Protein 9KTZ (pdb70)

Foldseek 3Di:
DPDDDDDDPDPDDDDD/DPDDDDDDPDPDDDDD/DPDDDDDDPDPDDDDD/DPDDDDDDPDPDDDDD/DPDDDDDDPDPDDDDD/DPDDDDDDPDPDDDDD

Secondary structure (DSSP, 8-state):
--S-------------/--S-------------/--S-------------/--S-------------/--S-------------/--S-------------

GO terms:
  GO:0005634 nucleus (C, IDA)
  GO:0005515 protein binding (F, IPI)
  GO:0097165 nuclear stress granule (C, IDA)
  GO:0010494 cytoplasmic stress granule (C, IDA)
  GO:0008143 poly(A) binding (F, TAS)
  GO:0006915 apoptotic process (P, TAS)
  GO:0005737 cytoplasm (C, IDA)
  GO:1903608 protein localization to cytoplasmic stress granule (P, IMP)
  GO:0005654 nucleopla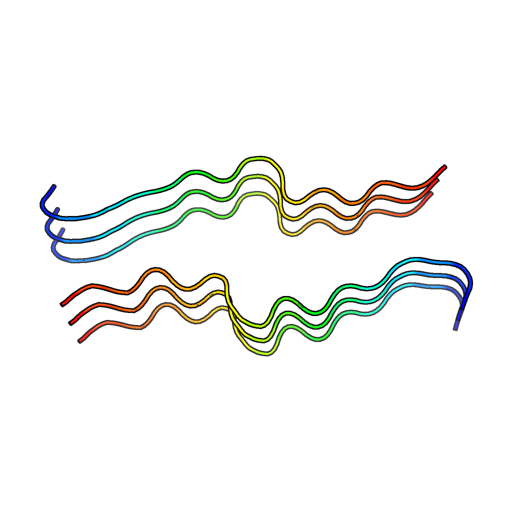sm (C, TAS)
  GO:0005654 nucleoplasm (C, IDA)
  GO:0005829 cytosol (C, IDA)
  GO:0003723 RNA binding (F, IDA)
  GO:0034063 stress granule assembly (P, IDA)
  GO:0048024 regulation of mRNA splicing, via spliceosome (P, IDA)
  GO:0000381 regulation of alternative mRNA splicing, via spliceosome (P, IDA)
  GO:0005634 nucleus (C, EXP)
  GO:0005737 cytoplasm (C, EXP)
  GO:0003723 RNA binding (F, HDA)

Organism: Homo sapiens (NCBI:txid9606)

Sequence (96 aa):
MYGQAWNQQGFNQTQSMYGQAWNQQGFNQTQSMYGQAWNQQGFNQTQSMYGQAWNQQGFNQTQSMYGQAWNQQGFNQTQSMYGQAWNQQGFNQTQS

InterPro domains:
  IPR000504 RNA recognition motif domain [PF00076] (9-77)
  IPR000504 RNA recognition motif domain [PF00076] (108-178)
  IPR000504 RNA recognition motif domain [PF00076] (216-280)
  IPR000504 RNA recognition motif domain [PS50102] (7-83)
  IPR000504 RNA recognition motif domain [PS50102] (106-184)
  IPR000504 RNA recognition motif domain [PS50102] (214-286)
  IPR000504 RNA recognition motif domain [SM00360] (8-79)
  IPR000504 RNA recognition motif domain [SM00360] (107-180)
  IPR000504 RNA recognition motif domain [SM00360] (215-282)
  IPR003954 RNA recognition motif domain, eukaryotic-type [SM00361] (8-79)
  IPR003954 RNA recognition motif domain, eukaryotic-type [SM00361] (107-180)
  IPR003954 RNA recognition motif domain, eukaryotic-type [SM00361] (215-282)
  IPR012677 Nucleotide-binding alpha-beta plait domain superfamily [G3DSA:3.30.70.330] (1-87)
  IPR012677 Nucleotide-binding alpha-beta plait domain superfamily [G3DSA:3.30.70.330] (88-192)
  IPR012677 Nucleotide-binding alpha-beta plait domain superfamily [G3DSA:3.30.70.330] (193-290)
  IPR034496 TIAR, RNA recognition motif 3 [cd12620] (214-286)
  IPR034827 TIA-1, RNA recognition motif 1 [cd12615] (8-81)
  IPR034830 TIA-1, RNA recognition motif 2 [cd12618] (104-181)
  IPR035979 RNA-binding domain superfamily [SSF54928] (6-87)
  IPR035979 RNA-binding domain superfamily [SSF54928] (99-190)

Radius of gyration: 15.3 Å; Cα contacts (8 Å, |Δi|>4): 239; chains: 6; bounding box: 35×44×17 Å

B-factor: mean 90.3, std 5.64, range [83.43, 107.8]

Solvent-accessible surface area: 5694 Å² total; per-residue (Å²): 80,107,0,0,17,0,48,0,71,4,0,32,0,41,18,85,78,105,0,0,16,0,48,0,70,4,0,33,0,43,19,86,133,153,26,16,49,31,79,45,113,30,26,80,10,74,40,129,131,156,36,74,50,74,77,65,113,31,50,88,72,87,81,128,141,184,22,75,44,99,89,31,117,19,88,63,71,68,81,114,140,166,10,17,43,45,89,29,117,20,45,63,16,68,52,114

Structure (mmCIF, N/CA/C/O backbone):
data_9KTZ
#
_entry.id   9KTZ
#
_cell.length_a   1.00
_cell.length_b   1.00
_cell.length_c   1.00
_cell.angle_alpha   90.00
_cell.angle_beta   90.00
_cell.angle_gamma   90.00
#
_symmetry.space_group_name_H-M   'P 1'
#
loop_
_atom_site.group_PDB
_atom_site.id
_atom_site.type_symbol
_atom_site.label_atom_id
_atom_site.label_alt_id
_atom_site.label_comp_id
_atom_site.label_asym_id
_atom_site.label_entity_id
_atom_site.label_seq_id
_atom_site.pdbx_PDB_ins_code
_atom_site.Cartn_x
_atom_site.Cartn_y
_atom_site.Cartn_z
_atom_site.occupancy
_atom_site.B_iso_or_equiv
_atom_site.auth_seq_id
_atom_site.auth_comp_id
_atom_site.auth_asym_id
_atom_site.auth_atom_id
_atom_site.pdbx_PDB_model_num
ATOM 1 N N . MET A 1 39 ? 218.859 201.649 225.784 1.00 102.89 10 MET B N 1
ATOM 2 C CA . MET A 1 39 ? 218.451 203.046 225.781 1.00 102.89 10 MET B CA 1
ATOM 3 C C . MET A 1 39 ? 217.318 203.246 224.789 1.00 102.89 10 MET B C 1
ATOM 4 O O . MET A 1 39 ? 217.268 202.582 223.757 1.00 102.89 10 MET B O 1
ATOM 9 N N . TYR A 1 40 ? 216.401 204.154 225.104 1.00 104.87 11 TYR B N 1
ATOM 10 C CA . TYR A 1 40 ? 215.234 204.419 224.269 1.00 104.87 11 TYR B CA 1
ATOM 11 C C . TYR A 1 40 ? 215.093 205.911 223.985 1.00 104.87 11 TYR B C 1
ATOM 12 O O . TYR A 1 40 ? 213.988 206.433 223.844 1.00 104.87 11 TYR B O 1
ATOM 21 N N . GLY A 1 41 ? 216.215 206.604 223.887 1.00 97.15 12 GLY B N 1
ATOM 22 C CA . GLY A 1 41 ? 216.186 208.051 223.842 1.00 97.15 12 GLY B CA 1
ATOM 23 C C . GLY A 1 41 ? 217.242 208.658 222.953 1.00 97.15 12 GLY B C 1
ATOM 24 O O . GLY A 1 41 ? 217.582 208.114 221.901 1.00 97.15 12 GLY B O 1
ATOM 25 N N . GLN A 1 42 ? 217.763 209.802 223.384 1.00 89.03 13 GLN B N 1
ATOM 26 C CA . GLN A 1 42 ? 218.612 210.652 222.562 1.00 89.03 13 GLN B CA 1
ATOM 27 C C . GLN A 1 42 ? 219.640 211.339 223.447 1.00 89.03 13 GLN B C 1
ATOM 28 O O . GLN A 1 42 ? 219.288 211.898 224.487 1.00 89.03 13 GLN B O 1
ATOM 34 N N . ALA A 1 43 ? 220.906 211.317 223.039 1.00 85.84 14 ALA B N 1
ATOM 35 C CA . ALA A 1 43 ? 221.976 211.783 223.916 1.00 85.84 14 ALA B CA 1
ATOM 36 C C . ALA A 1 43 ? 223.039 212.508 223.107 1.00 85.84 14 ALA B C 1
ATOM 37 O O . ALA A 1 43 ? 223.795 211.865 222.377 1.00 85.84 14 ALA B O 1
ATOM 39 N N . TRP A 1 44 ? 223.139 213.826 223.253 1.00 86.19 15 TRP B N 1
ATOM 40 C CA . TRP A 1 44 ? 224.290 214.461 222.637 1.00 86.19 15 TRP B CA 1
ATOM 41 C C . TRP A 1 44 ? 225.446 214.584 223.618 1.00 86.19 15 TRP B C 1
ATOM 42 O O . TRP A 1 44 ? 225.326 214.298 224.806 1.00 86.19 15 TRP B O 1
ATOM 53 N N . ASN A 1 45 ? 226.590 215.020 223.096 1.00 88.88 16 ASN B N 1
ATOM 54 C CA . ASN A 1 45 ? 227.771 215.342 223.895 1.00 88.88 16 ASN B CA 1
ATOM 55 C C . ASN A 1 45 ? 228.416 216.550 223.222 1.00 88.88 16 ASN B C 1
ATOM 56 O O . ASN A 1 45 ? 229.276 216.398 222.353 1.00 88.88 16 ASN B O 1
ATOM 61 N N . GLN A 1 46 ? 228.015 217.745 223.635 1.00 84.67 17 GLN B N 1
ATOM 62 C CA . GLN A 1 46 ? 228.525 218.968 223.029 1.00 84.67 17 GLN B CA 1
ATOM 63 C C . GLN A 1 46 ? 229.816 219.361 223.734 1.00 84.67 17 GLN B C 1
ATOM 64 O O . GLN A 1 46 ? 229.788 219.856 224.863 1.00 84.67 17 GLN B O 1
ATOM 70 N N . GLN A 1 47 ? 230.950 219.141 223.076 1.00 83.89 18 GLN B N 1
ATOM 71 C CA . GLN A 1 47 ? 232.250 219.421 223.668 1.00 83.89 18 GLN B CA 1
ATOM 72 C C . GLN A 1 47 ? 232.694 220.862 223.467 1.00 83.89 18 GLN B C 1
ATOM 73 O O . GLN A 1 47 ? 233.714 221.268 224.028 1.00 83.89 18 GLN B O 1
ATOM 79 N N . GLY A 1 48 ? 231.957 221.644 222.693 1.00 85.10 19 GLY B N 1
ATOM 80 C CA . GLY A 1 48 ? 232.478 222.916 222.237 1.00 85.10 19 GLY B CA 1
ATOM 81 C C . GLY A 1 48 ? 231.923 224.133 222.938 1.00 85.10 19 GLY B C 1
ATOM 82 O O . GLY A 1 48 ? 232.399 224.509 224.011 1.00 85.10 19 GLY B O 1
ATOM 83 N N . PHE A 1 49 ? 230.946 224.779 222.303 1.00 87.89 20 PHE B N 1
ATOM 84 C CA . PHE A 1 49 ? 230.255 225.966 222.785 1.00 87.89 20 PHE B CA 1
ATOM 85 C C . PHE A 1 49 ? 231.132 227.204 222.792 1.00 87.89 20 PHE B C 1
ATOM 86 O O . PHE A 1 49 ? 230.636 228.287 223.088 1.00 87.89 20 PHE B O 1
ATOM 94 N N . ASN A 1 50 ? 232.411 227.087 222.466 1.00 86.42 21 ASN B N 1
ATOM 95 C CA . ASN A 1 50 ? 233.366 228.122 222.826 1.00 86.42 21 ASN B CA 1
ATOM 96 C C . ASN A 1 50 ? 233.166 229.394 222.016 1.00 86.42 21 ASN B C 1
ATOM 97 O O . ASN A 1 50 ? 232.688 229.370 220.883 1.00 86.42 21 ASN B O 1
ATOM 102 N N . GLN A 1 51 ? 233.514 230.522 222.634 1.00 85.09 22 GLN B N 1
ATOM 103 C CA . GLN A 1 51 ? 233.530 231.830 221.976 1.00 85.09 22 GLN B CA 1
ATOM 104 C C . GLN A 1 51 ? 234.787 232.537 222.468 1.00 85.09 22 GLN B C 1
ATOM 105 O O . GLN A 1 51 ? 234.755 233.275 223.455 1.00 85.09 22 GLN B O 1
ATOM 111 N N . THR A 1 52 ? 235.889 232.317 221.774 1.00 83.73 23 THR B N 1
ATOM 112 C CA . THR A 1 52 ? 237.177 232.822 222.211 1.00 83.73 23 THR B CA 1
ATOM 113 C C . THR A 1 52 ? 237.343 234.254 221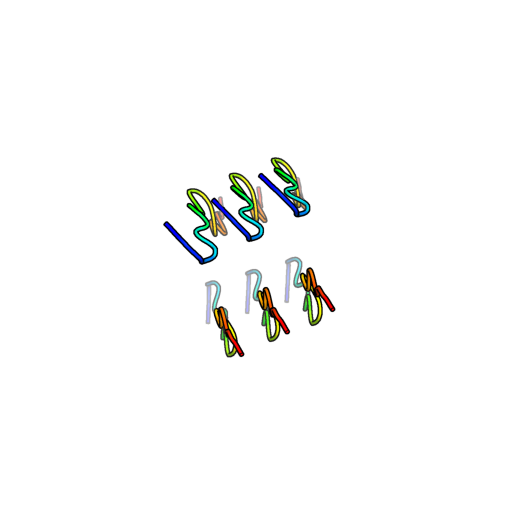.725 1.00 83.73 23 THR B C 1
ATOM 114 O O . THR A 1 52 ? 236.620 234.708 220.838 1.00 83.73 23 THR B O 1
ATOM 118 N N . GLN A 1 53 ? 238.274 234.975 222.336 1.00 86.45 24 GLN B N 1
ATOM 119 C CA . GLN A 1 53 ? 238.654 236.294 221.859 1.00 86.45 24 GLN B CA 1
ATOM 120 C C . GLN A 1 53 ? 240.130 236.517 222.133 1.00 86.45 24 GLN B C 1
ATOM 121 O O . GLN A 1 53 ? 240.657 236.041 223.141 1.00 86.45 24 GLN B O 1
ATOM 127 N N . SER A 1 54 ? 240.789 237.239 221.233 1.00 83.43 25 SER B N 1
ATOM 128 C CA . SER A 1 54 ? 242.213 237.543 221.349 1.00 83.43 25 SER B CA 1
ATOM 129 C C . SER A 1 54 ? 243.045 236.299 221.623 1.00 83.43 25 SER B C 1
ATOM 130 O O . SER A 1 54 ? 243.562 236.126 222.722 1.00 83.43 25 SER B O 1
ATOM 133 N N . MET B 1 39 ? 231.065 248.431 223.406 1.00 98.91 10 MET E N 1
ATOM 134 C CA . MET B 1 39 ? 231.483 247.037 223.408 1.00 98.91 10 MET E CA 1
ATOM 135 C C . MET B 1 39 ? 232.620 246.843 222.418 1.00 98.91 10 MET E C 1
ATOM 136 O O . MET B 1 39 ? 232.668 247.505 221.385 1.00 98.91 10 MET E O 1
ATOM 141 N N . TYR B 1 40 ? 233.541 245.942 222.737 1.00 101.23 11 TYR E N 1
ATOM 142 C CA . TYR B 1 40 ? 234.712 245.683 221.906 1.00 101.23 11 TYR E CA 1
ATOM 143 C C . TYR B 1 40 ? 234.865 244.192 221.625 1.00 101.23 11 TYR E C 1
ATOM 144 O O . TYR B 1 40 ? 235.973 243.676 221.488 1.00 101.23 11 TYR E O 1
ATOM 153 N N . GLY B 1 41 ? 233.747 243.491 221.526 1.00 93.86 12 GLY E N 1
ATOM 154 C CA . GLY B 1 41 ? 233.786 242.044 221.483 1.00 93.86 12 GLY E CA 1
ATOM 155 C C . GLY B 1 41 ? 232.737 241.428 220.592 1.00 93.86 12 GLY E C 1
ATOM 156 O O . GLY B 1 41 ? 232.396 241.968 219.539 1.00 93.86 12 GLY E O 1
ATOM 157 N N . GLN B 1 42 ? 232.222 240.282 221.024 1.00 86.82 13 GLN E N 1
ATOM 158 C CA . GLN B 1 42 ? 231.382 239.425 220.201 1.00 86.82 13 GLN E CA 1
ATOM 159 C C . GLN B 1 42 ? 230.355 238.733 221.084 1.00 86.82 13 GLN E C 1
ATOM 160 O O . GLN B 1 42 ? 230.708 238.178 222.127 1.00 86.82 13 GLN E O 1
ATOM 166 N N . ALA B 1 43 ? 229.091 238.745 220.673 1.00 84.47 14 ALA E N 1
ATOM 167 C CA . ALA B 1 43 ? 228.021 238.274 221.548 1.00 84.47 14 ALA E CA 1
ATOM 168 C C . ALA B 1 43 ? 226.965 237.540 220.737 1.00 84.47 14 ALA E C 1
ATOM 169 O O . ALA B 1 43 ? 226.208 238.177 220.004 1.00 84.47 14 ALA E O 1
ATOM 171 N N . TRP B 1 44 ? 226.874 236.221 220.885 1.00 85.78 15 TRP E N 1
ATOM 172 C CA . TRP B 1 44 ? 225.729 235.578 220.267 1.00 85.78 15 TRP E CA 1
ATOM 173 C C . TRP B 1 44 ? 224.571 235.448 221.245 1.00 85.78 15 TRP E C 1
ATOM 174 O O . TRP B 1 44 ? 224.686 235.737 222.433 1.00 8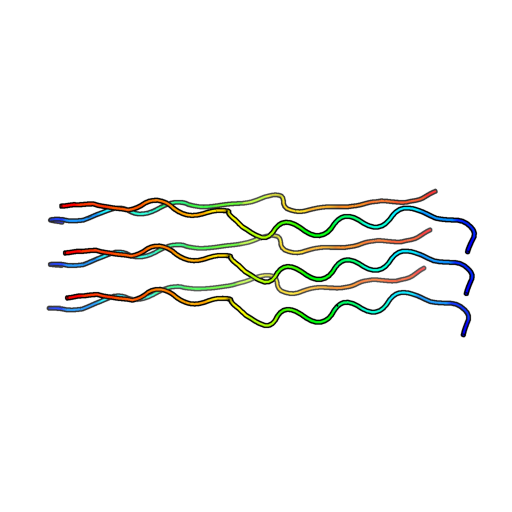5.78 15 TRP E O 1
ATOM 185 N N . ASN B 1 45 ? 223.432 235.005 220.721 1.00 87.97 16 ASN E N 1
ATOM 186 C CA . ASN B 1 45 ? 222.250 234.675 221.518 1.00 87.97 16 ASN E CA 1
ATOM 187 C C . ASN B 1 45 ? 221.616 233.462 220.845 1.00 87.97 16 ASN E C 1
ATOM 188 O O . ASN B 1 45 ? 220.757 233.607 219.973 1.00 87.97 16 ASN E O 1
ATOM 193 N N . GLN B 1 46 ? 222.024 232.271 221.260 1.00 85.18 17 GLN E N 1
ATOM 194 C CA . GLN B 1 46 ? 221.524 231.043 220.656 1.00 85.18 17 GLN E CA 1
ATOM 195 C C . GLN B 1 46 ? 220.233 230.642 221.357 1.00 85.18 17 GLN E C 1
ATOM 196 O O . GLN B 1 46 ? 220.261 230.150 222.488 1.00 85.18 17 GLN E O 1
ATOM 202 N N . GLN B 1 47 ? 219.099 230.854 220.697 1.00 85.26 18 GLN E N 1
ATOM 203 C CA . GLN B 1 47 ? 217.800 230.566 221.285 1.00 85.26 18 GLN E CA 1
ATOM 204 C C . GLN B 1 47 ? 217.366 229.122 221.086 1.00 85.26 18 GLN E C 1
ATOM 205 O O . GLN B 1 47 ? 216.347 228.710 221.645 1.00 85.26 18 GLN E O 1
ATOM 211 N N . GLY B 1 48 ? 218.110 228.344 220.315 1.00 86.88 19 GLY E N 1
ATOM 212 C CA . GLY B 1 48 ? 217.599 227.067 219.860 1.00 86.88 19 GLY E CA 1
ATOM 213 C C . GLY B 1 48 ? 218.160 225.856 220.564 1.00 86.88 19 GLY E C 1
ATOM 214 O O . GLY B 1 48 ? 217.684 225.478 221.637 1.00 86.88 19 GLY E O 1
ATOM 215 N N . PHE B 1 49 ? 219.143 225.215 219.933 1.00 88.98 20 PHE E N 1
ATOM 216 C CA . PHE B 1 49 ? 219.841 224.033 220.419 1.00 88.98 20 PHE E CA 1
ATOM 217 C C . PHE B 1 49 ? 218.972 222.790 220.426 1.00 88.98 20 PHE E C 1
ATOM 218 O O . PHE B 1 49 ? 219.475 221.710 220.725 1.00 88.98 20 PHE E O 1
ATOM 226 N N . ASN B 1 50 ? 217.693 222.897 220.096 1.00 88.79 21 ASN E N 1
ATOM 227 C CA . ASN B 1 50 ? 216.744 221.856 220.455 1.00 88.79 21 ASN E CA 1
ATOM 228 C C . ASN B 1 50 ? 216.955 220.584 219.649 1.00 88.79 21 ASN E C 1
ATOM 229 O O . ASN B 1 50 ? 217.436 220.609 218.516 1.00 88.79 21 ASN E O 1
ATOM 234 N N . GLN B 1 51 ? 216.613 219.456 220.267 1.00 86.76 22 GLN E N 1
ATOM 235 C CA . GLN B 1 51 ? 216.607 218.146 219.612 1.00 86.76 22 GLN E CA 1
ATOM 236 C C . GLN B 1 51 ? 215.353 217.431 220.101 1.00 86.76 22 GLN E C 1
ATOM 237 O O . GLN B 1 51 ? 215.388 216.696 221.090 1.00 86.76 22 GLN E O 1
ATOM 243 N N . THR B 1 52 ? 214.252 217.643 219.404 1.00 85.78 23 THR E N 1
ATOM 244 C CA . THR B 1 52 ? 212.967 217.130 219.838 1.00 85.78 23 THR E CA 1
ATOM 245 C C . THR B 1 52 ? 212.811 215.696 219.355 1.00 85.78 23 THR E C 1
ATOM 246 O O . THR B 1 52 ? 213.540 215.245 218.470 1.00 85.78 23 THR E O 1
ATOM 250 N N . GLN B 1 53 ? 211.883 214.969 219.964 1.00 88.22 24 GLN E N 1
ATOM 251 C CA . GLN B 1 53 ? 211.514 213.647 219.489 1.00 88.22 24 GLN E CA 1
ATOM 252 C C . GLN B 1 53 ? 210.038 213.415 219.759 1.00 88.22 24 GLN E C 1
ATOM 253 O O . GLN B 1 53 ? 209.506 213.889 220.764 1.00 88.22 24 GLN E O 1
ATOM 259 N N . SER B 1 54 ? 209.387 212.687 218.858 1.00 85.99 25 SER E N 1
ATOM 260 C CA . SER B 1 54 ? 207.965 212.374 218.970 1.00 85.99 25 SER E CA 1
ATOM 261 C C . SER B 1 54 ? 207.124 213.613 219.241 1.00 85.99 25 SER E C 1
ATOM 262 O O . SER B 1 54 ? 206.602 213.784 220.338 1.00 85.99 25 SER E O 1
ATOM 265 N N . MET C 1 39 ? 219.371 201.581 220.717 1.00 101.01 10 MET A N 1
ATOM 266 C CA . MET C 1 39 ? 218.931 202.968 220.716 1.00 101.01 10 MET A CA 1
ATOM 267 C C . MET C 1 39 ? 217.802 203.145 219.714 1.00 101.01 10 MET A C 1
ATOM 268 O O . MET C 1 39 ? 217.776 202.484 218.681 1.00 101.01 10 MET A O 1
ATOM 273 N N . TYR C 1 40 ? 216.862 204.031 220.025 1.00 101.84 11 TYR A N 1
ATOM 274 C CA . TYR C 1 40 ? 215.696 204.273 219.181 1.00 101.84 11 TYR A CA 1
ATOM 275 C C . TYR C 1 40 ? 215.523 205.761 218.900 1.00 101.84 11 TYR A C 1
ATOM 276 O O . TYR C 1 40 ? 214.408 206.259 218.752 1.00 101.84 11 TYR A O 1
ATOM 285 N N . GLY C 1 41 ? 216.630 206.480 218.814 1.00 94.65 12 GLY A N 1
ATOM 286 C CA . GLY C 1 41 ? 216.569 207.927 218.772 1.00 94.65 12 GLY A CA 1
ATOM 287 C C . GLY C 1 41 ? 217.618 208.560 217.893 1.00 94.65 12 GLY A C 1
ATOM 288 O O . GLY C 1 41 ? 217.978 208.027 216.843 1.00 94.65 12 GLY A O 1
ATOM 289 N N . GLN C 1 42 ? 218.109 209.713 218.331 1.00 89.50 13 GLN A N 1
ATOM 290 C CA . GLN C 1 42 ? 218.944 210.585 217.519 1.00 89.50 13 GLN A CA 1
ATOM 291 C C . GLN C 1 42 ? 219.950 211.293 218.413 1.00 89.50 13 GLN A C 1
ATOM 292 O O . GLN C 1 42 ? 219.577 211.840 219.453 1.00 89.50 13 GLN A O 1
ATOM 298 N N . ALA C 1 43 ? 221.219 211.301 218.015 1.00 88.11 14 ALA A N 1
ATOM 299 C CA . ALA C 1 43 ? 222.271 211.788 218.903 1.00 88.11 14 ALA A CA 1
ATOM 300 C C . ALA C 1 43 ? 223.324 212.540 218.104 1.00 88.11 14 ALA A C 1
ATOM 301 O O . ALA C 1 43 ? 224.100 211.916 217.379 1.00 88.11 14 ALA A O 1
ATOM 303 N N . TRP C 1 44 ? 223.393 213.860 218.255 1.00 87.78 15 TRP A N 1
ATOM 304 C CA . TRP C 1 44 ? 224.534 214.522 217.650 1.00 87.78 15 TRP A CA 1
ATOM 305 C C . TRP C 1 44 ? 225.679 214.669 218.640 1.00 87.78 15 TRP A C 1
ATOM 306 O O . TRP C 1 44 ? 225.556 214.377 219.827 1.00 87.78 15 TRP A O 1
ATOM 317 N N . ASN C 1 45 ? 226.817 215.131 218.129 1.00 90.71 16 ASN A N 1
ATOM 318 C CA . ASN C 1 45 ? 227.984 215.478 218.938 1.00 90.71 16 ASN A CA 1
ATOM 319 C C . ASN C 1 45 ? 228.606 216.703 218.274 1.00 90.71 16 ASN A C 1
ATOM 320 O O . ASN C 1 45 ? 229.477 216.573 217.411 1.00 90.71 16 ASN A O 1
ATOM 325 N N . GLN C 1 46 ? 228.175 217.886 218.686 1.00 86.84 17 GLN A N 1
ATOM 326 C CA . GLN C 1 46 ? 228.662 219.123 218.088 1.00 86.84 17 GLN A CA 1
ATOM 327 C C . GLN C 1 46 ? 229.938 219.543 218.804 1.00 86.84 17 GLN A C 1
ATOM 328 O O . GLN C 1 46 ? 229.890 220.034 219.935 1.00 86.84 17 GLN A O 1
ATOM 334 N N . GLN C 1 47 ? 231.082 219.350 218.155 1.00 86.68 18 GLN A N 1
ATOM 335 C CA . GLN C 1 47 ? 232.371 219.659 218.758 1.00 86.68 18 GLN A CA 1
ATOM 336 C C . GLN C 1 47 ? 232.783 221.109 218.565 1.00 86.68 18 GLN A C 1
ATOM 337 O O . GLN C 1 47 ? 233.789 221.538 219.135 1.00 86.68 18 GLN A O 1
ATOM 343 N N . GLY C 1 48 ? 232.035 221.877 217.787 1.00 86.12 19 GLY A N 1
ATOM 344 C CA . GLY C 1 48 ? 232.531 223.162 217.339 1.00 86.12 19 GLY A CA 1
ATOM 345 C C . GLY C 1 48 ? 231.943 224.364 218.038 1.00 86.12 19 GLY A C 1
ATOM 346 O O . GLY C 1 48 ? 232.401 224.748 219.116 1.00 86.12 19 GLY A O 1
ATOM 347 N N . PHE C 1 49 ? 230.956 224.989 217.397 1.00 88.17 20 PHE A N 1
ATOM 348 C CA . PHE C 1 49 ? 230.234 226.159 217.877 1.00 88.17 20 PHE A CA 1
ATOM 349 C C . PHE C 1 49 ? 231.083 227.416 217.894 1.00 88.17 20 PHE A C 1
ATOM 350 O O . PHE C 1 49 ? 230.560 228.487 218.189 1.00 88.17 20 PHE A O 1
ATOM 358 N N . ASN C 1 50 ? 232.367 227.329 217.578 1.00 87.09 21 ASN A N 1
ATOM 359 C CA . ASN C 1 50 ? 233.295 228.385 217.949 1.00 87.09 21 ASN A CA 1
ATOM 360 C C . ASN C 1 50 ? 233.073 229.655 217.141 1.00 87.09 21 ASN A C 1
ATOM 361 O O . ASN C 1 50 ? 232.605 229.623 216.004 1.00 87.09 21 ASN A O 1
ATOM 366 N N . GLN C 1 51 ? 233.390 230.788 217.764 1.00 86.73 22 GLN A N 1
ATOM 367 C CA . GLN C 1 51 ? 233.382 232.098 217.111 1.00 86.73 22 GLN A CA 1
ATOM 368 C C . GLN C 1 51 ? 234.619 232.833 217.615 1.00 86.73 22 GLN A C 1
ATOM 369 O O . GLN C 1 51 ? 234.562 233.566 218.603 1.00 86.73 22 GLN A O 1
ATOM 375 N N . THR C 1 52 ? 235.731 232.639 216.929 1.00 87.93 23 THR A N 1
ATOM 376 C CA . THR C 1 52 ? 237.003 233.172 217.377 1.00 87.93 23 THR A CA 1
ATOM 377 C C . THR C 1 52 ? 237.141 234.609 216.897 1.00 87.93 23 THR A C 1
ATOM 378 O O . THR C 1 52 ? 236.415 235.049 216.005 1.00 87.93 23 THR A O 1
ATOM 382 N N . GLN C 1 53 ? 238.050 235.350 217.517 1.00 90.38 24 GLN A N 1
ATOM 383 C CA . GLN C 1 53 ? 238.403 236.678 217.047 1.00 90.38 24 GLN A CA 1
ATOM 384 C C . GLN C 1 53 ? 239.872 236.934 217.333 1.00 90.38 24 GLN A C 1
ATOM 385 O O . GLN C 1 53 ? 240.401 236.467 218.344 1.00 90.38 24 GLN A O 1
ATOM 391 N N . SER C 1 54 ? 240.521 237.673 216.440 1.00 87.76 25 SER A N 1
ATOM 392 C CA . SER C 1 54 ? 241.937 238.009 216.568 1.00 87.76 25 SER A CA 1
ATOM 393 C C . SER C 1 54 ? 242.795 236.783 216.846 1.00 87.76 25 SER A C 1
ATOM 394 O O . SER C 1 54 ? 243.308 236.619 217.948 1.00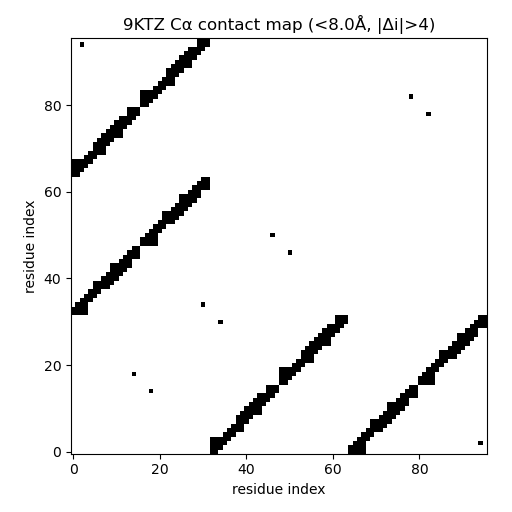 87.76 25 SER A O 1
ATOM 397 N N . MET D 1 39 ? 230.348 248.503 218.505 1.00 98.17 10 MET D N 1
ATOM 398 C CA . MET D 1 39 ? 230.811 247.124 218.479 1.00 98.17 10 MET D CA 1
ATOM 399 C C . MET D 1 39 ? 231.931 246.979 217.462 1.00 98.17 10 MET D C 1
ATOM 400 O O . MET D 1 39 ? 231.9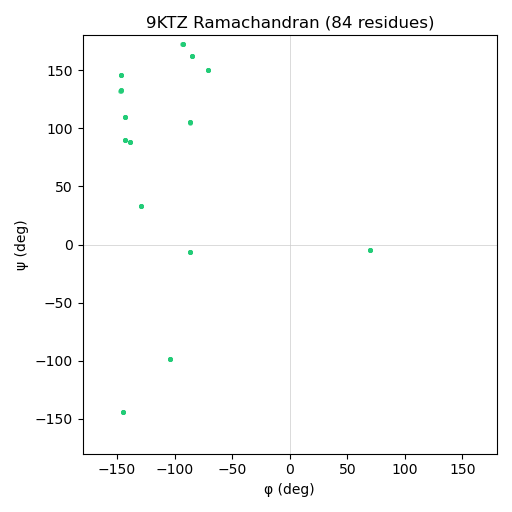34 247.656 216.437 1.00 98.17 10 MET D O 1
ATOM 405 N N . TYR D 1 40 ? 232.889 246.105 217.749 1.00 97.62 11 TYR D N 1
ATOM 406 C CA . TYR D 1 40 ? 234.049 245.896 216.889 1.00 97.62 11 TYR D CA 1
ATOM 407 C C . TYR D 1 40 ? 234.244 244.414 216.585 1.00 97.62 11 TYR D C 1
ATOM 408 O O . TYR D 1 40 ? 235.365 243.937 216.417 1.00 97.62 11 TYR D O 1
ATOM 417 N N . GLY D 1 41 ? 233.148 243.678 216.501 1.00 93.56 12 GLY D N 1
ATOM 418 C CA . GLY D 1 41 ? 233.233 242.233 216.438 1.00 93.56 12 GLY D CA 1
ATOM 419 C C . GLY D 1 41 ? 232.185 241.594 215.563 1.00 93.56 12 GLY D C 1
ATOM 420 O O . GLY D 1 41 ? 231.804 242.136 214.524 1.00 93.56 12 GLY D O 1
ATOM 421 N N . GLN D 1 42 ? 231.719 240.427 215.991 1.00 88.20 13 GLN D N 1
ATOM 422 C CA . GLN D 1 42 ? 230.889 239.552 215.176 1.00 88.20 13 GLN D CA 1
ATOM 423 C C . GLN D 1 42 ? 229.905 238.816 216.072 1.00 88.20 13 GLN D C 1
ATOM 424 O O . GLN D 1 42 ? 230.300 238.260 217.099 1.00 88.20 13 GLN D O 1
ATOM 430 N N . ALA D 1 43 ? 228.633 238.791 215.689 1.00 87.68 14 ALA D N 1
ATOM 431 C CA . ALA D 1 43 ? 227.599 238.274 216.581 1.00 87.68 14 ALA D CA 1
ATOM 432 C C . ALA D 1 43 ? 226.550 237.515 215.784 1.00 87.68 14 ALA D C 1
ATOM 433 O O . ALA D 1 43 ? 225.755 238.136 215.077 1.00 87.68 14 ALA D O 1
ATOM 435 N N . TRP D 1 44 ? 226.505 236.192 215.917 1.00 88.18 15 TRP D N 1
ATOM 436 C CA . TRP D 1 44 ? 225.369 235.519 215.316 1.00 88.18 15 TRP D CA 1
ATOM 437 C C . TRP D 1 44 ? 224.238 235.340 216.317 1.00 88.18 15 TRP D C 1
ATOM 438 O O . TRP D 1 44 ? 224.369 235.617 217.506 1.00 88.18 15 TRP D O 1
ATOM 449 N N . ASN D 1 45 ? 223.102 234.865 215.813 1.00 90.69 16 ASN D N 1
ATOM 450 C CA . ASN D 1 45 ? 221.950 234.487 216.631 1.00 90.69 16 ASN D CA 1
ATOM 451 C C . ASN D 1 45 ? 221.341 233.261 215.956 1.00 90.69 16 ASN D C 1
ATOM 452 O O . ASN D 1 45 ? 220.459 233.388 215.106 1.00 90.69 16 ASN D O 1
ATOM 457 N N . GLN D 1 46 ? 221.797 232.079 216.347 1.00 88.25 17 GLN D N 1
ATOM 458 C CA . GLN D 1 46 ? 221.324 230.843 215.738 1.00 88.25 17 GLN D CA 1
ATOM 459 C C . GLN D 1 46 ? 220.063 230.391 216.462 1.00 88.25 17 GLN D C 1
ATOM 460 O O . GLN D 1 46 ? 220.133 229.886 217.585 1.00 88.25 17 GLN D O 1
ATOM 466 N N . GLN D 1 47 ? 218.909 230.574 215.829 1.00 90.08 18 GLN D N 1
ATOM 467 C CA . GLN D 1 47 ? 217.633 230.235 216.442 1.00 90.08 18 GLN D CA 1
ATOM 468 C C . GLN D 1 47 ? 217.242 228.780 216.234 1.00 90.08 18 GLN D C 1
ATOM 469 O O . GLN D 1 47 ? 216.251 228.327 216.809 1.00 90.08 18 GLN D O 1
ATOM 475 N N . GLY D 1 48 ? 217.994 228.036 215.437 1.00 90.19 19 GLY D N 1
ATOM 476 C CA . GLY D 1 48 ? 217.515 226.750 214.977 1.00 90.19 19 GLY D CA 1
ATOM 477 C C . GLY D 1 48 ? 218.132 225.549 215.652 1.00 90.19 19 GLY D C 1
ATOM 478 O O . GLY D 1 48 ? 217.692 225.142 216.730 1.00 90.19 19 GLY D O 1
ATOM 479 N N . PHE D 1 49 ? 219.121 224.949 214.991 1.00 90.13 20 PHE D N 1
ATOM 480 C CA . PHE D 1 49 ? 219.868 223.785 215.446 1.00 90.13 20 PHE D CA 1
ATOM 481 C C . PHE D 1 49 ? 219.041 222.513 215.456 1.00 90.13 20 PHE D C 1
ATOM 482 O O . PHE D 1 49 ? 219.586 221.447 215.730 1.00 90.13 20 PHE D O 1
ATOM 490 N N . ASN D 1 50 ? 217.752 222.583 215.156 1.00 90.10 21 ASN D N 1
ATOM 491 C CA . ASN D 1 50 ? 216.846 221.506 215.522 1.00 90.10 21 ASN D CA 1
ATOM 492 C C . ASN D 1 50 ? 217.081 220.252 214.694 1.00 90.10 21 ASN D C 1
ATOM 493 O O . ASN D 1 50 ? 217.535 220.307 213.552 1.00 90.10 21 ASN D O 1
ATOM 498 N N . GLN D 1 51 ? 216.790 219.105 215.305 1.00 90.68 22 GLN D N 1
ATOM 499 C CA . GLN D 1 51 ? 216.812 217.804 214.633 1.00 90.68 22 GLN D CA 1
ATOM 500 C C . GLN D 1 51 ? 215.594 217.042 215.141 1.00 90.68 22 GLN D C 1
ATOM 501 O O . GLN D 1 51 ? 215.675 216.296 216.119 1.00 90.68 22 GLN D O 1
ATOM 507 N N . THR D 1 52 ? 214.471 217.226 214.471 1.00 91.67 23 THR D N 1
ATOM 508 C CA . THR D 1 52 ? 213.213 216.665 214.927 1.00 91.67 23 THR D CA 1
ATOM 509 C C . THR D 1 52 ? 213.094 215.233 214.428 1.00 91.67 23 THR D C 1
ATOM 510 O O . THR D 1 52 ? 213.817 214.817 213.521 1.00 91.67 23 THR D O 1
ATOM 514 N N . GLN D 1 53 ? 212.204 214.468 215.048 1.00 91.76 24 GLN D N 1
ATOM 515 C CA . GLN D 1 53 ? 211.868 213.141 214.564 1.00 91.76 24 GLN D CA 1
ATOM 516 C C . GLN D 1 53 ? 210.408 212.856 214.863 1.00 91.76 24 GLN D C 1
ATOM 517 O O . GLN D 1 53 ? 209.883 213.300 215.886 1.00 91.76 24 GLN D O 1
ATOM 523 N N . SER D 1 54 ? 209.761 212.119 213.968 1.00 87.77 25 SER D N 1
ATOM 524 C CA . SER D 1 54 ? 208.353 211.757 214.107 1.00 87.77 25 SER D CA 1
ATOM 525 C C . SER D 1 54 ? 207.477 212.964 214.412 1.00 87.77 25 SER D C 1
ATOM 526 O O . SER D 1 54 ? 206.975 213.104 215.522 1.00 87.77 25 SER D O 1
ATOM 529 N N . MET E 1 39 ? 218.224 201.673 230.777 1.00 106.59 10 MET C N 1
ATOM 530 C CA . MET E 1 39 ? 217.852 203.080 230.792 1.00 106.59 10 MET C CA 1
ATOM 531 C C . MET E 1 39 ? 216.707 203.318 229.821 1.00 106.59 10 MET C C 1
ATOM 532 O O . MET E 1 39 ? 216.622 202.664 228.786 1.00 106.59 10 MET C O 1
ATOM 537 N N . TYR E 1 40 ? 215.820 204.247 230.159 1.00 107.80 11 TYR C N 1
ATOM 538 C CA . TYR E 1 40 ? 214.646 204.549 229.347 1.00 107.80 11 TYR C CA 1
ATOM 539 C C . TYR E 1 40 ? 214.538 206.046 229.077 1.00 107.80 11 TYR C C 1
ATOM 540 O O . TYR E 1 40 ? 213.446 206.598 228.960 1.00 107.80 11 TYR C O 1
ATOM 549 N N . GLY E 1 41 ? 215.677 206.711 228.965 1.00 100.55 12 GLY C N 1
ATOM 550 C CA . GLY E 1 41 ? 215.685 208.158 228.930 1.00 100.55 12 GLY C CA 1
ATOM 551 C C . GLY E 1 41 ? 216.740 208.745 228.027 1.00 100.55 12 GLY C C 1
ATOM 552 O O . GLY E 1 41 ? 217.047 208.200 226.966 1.00 100.55 12 GLY C O 1
ATOM 553 N N . GLN E 1 42 ? 217.299 209.870 228.457 1.00 92.92 13 GLN C N 1
ATOM 554 C CA . GLN E 1 42 ? 218.154 210.705 227.627 1.00 92.92 13 GLN C CA 1
ATOM 555 C C . GLN E 1 42 ? 219.216 211.358 228.498 1.00 92.92 13 GLN C C 1
ATOM 556 O O . GLN E 1 42 ? 218.897 211.917 229.549 1.00 92.92 13 GLN C O 1
ATOM 562 N N . ALA E 1 43 ? 220.473 211.306 228.067 1.00 89.61 14 ALA C N 1
ATOM 563 C CA . ALA E 1 43 ? 221.570 211.737 228.928 1.00 89.61 14 ALA C CA 1
ATOM 564 C C . ALA E 1 43 ? 222.638 212.441 228.106 1.00 89.61 14 ALA C C 1
ATOM 565 O O . ALA E 1 43 ? 223.363 211.784 227.358 1.00 89.61 14 ALA C O 1
ATOM 567 N N . TRP E 1 44 ? 222.774 213.755 228.260 1.00 89.78 15 TRP C N 1
ATOM 568 C CA . TRP E 1 44 ? 223.930 214.364 227.628 1.00 89.78 15 TRP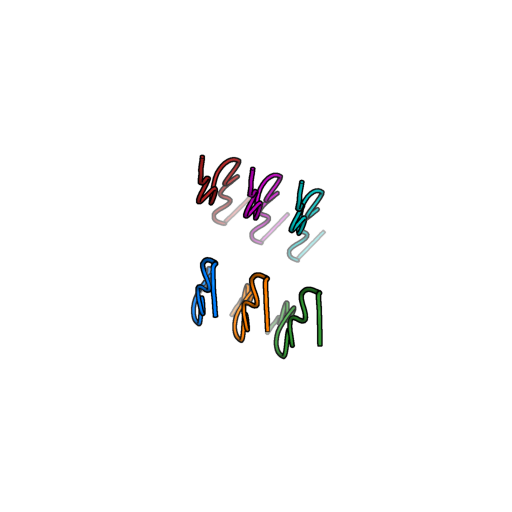 C CA 1
ATOM 569 C C . TRP E 1 44 ? 225.106 214.450 228.589 1.00 89.78 15 TRP C C 1
ATOM 570 O O . TRP E 1 44 ? 225.000 214.158 229.777 1.00 89.78 15 TRP C O 1
ATOM 581 N N . ASN E 1 45 ? 226.252 214.859 228.050 1.00 90.93 16 ASN C N 1
ATOM 582 C CA . ASN E 1 45 ? 227.455 215.145 228.830 1.00 90.93 16 ASN C CA 1
ATOM 583 C C . ASN E 1 45 ? 228.119 216.341 228.155 1.00 90.93 16 ASN C C 1
ATOM 584 O O . ASN E 1 45 ? 228.959 216.173 227.269 1.00 90.93 16 ASN C O 1
ATOM 589 N N . GLN E 1 46 ? 227.757 217.542 228.583 1.00 87.98 17 GLN C N 1
ATOM 590 C CA . GLN E 1 46 ? 228.288 218.757 227.978 1.00 87.98 17 GLN C CA 1
ATOM 591 C C . GLN E 1 46 ? 229.601 219.111 228.662 1.00 87.98 17 GLN C C 1
ATOM 592 O O . GLN E 1 46 ? 229.606 219.597 229.795 1.00 87.98 17 GLN C O 1
ATOM 598 N N . GLN E 1 47 ? 230.717 218.866 227.983 1.00 87.10 18 GLN C N 1
ATOM 599 C CA . GLN E 1 47 ? 232.034 219.108 228.553 1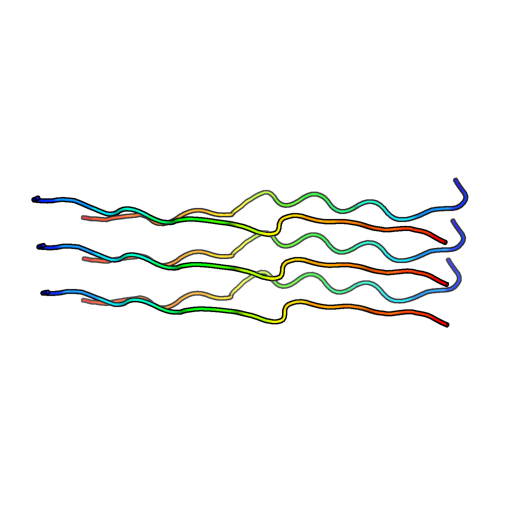.00 87.10 18 GLN C CA 1
ATOM 600 C C . GLN E 1 47 ? 232.512 220.538 228.355 1.00 87.10 18 GLN C C 1
ATOM 601 O O . GLN E 1 47 ? 233.552 220.914 228.900 1.00 87.10 18 GLN C O 1
ATOM 607 N N . GLY E 1 48 ? 231.782 221.345 227.600 1.00 86.69 19 GLY C N 1
ATOM 608 C CA . GLY E 1 48 ? 232.328 222.607 227.144 1.00 86.69 19 GLY C CA 1
ATOM 609 C C . GLY E 1 48 ? 231.818 223.832 227.863 1.00 86.69 19 GLY C C 1
ATOM 610 O O . GLY E 1 48 ? 232.323 224.187 228.931 1.00 86.69 19 GLY C O 1
ATOM 611 N N . PHE E 1 49 ? 230.847 224.508 227.251 1.00 89.60 20 PHE C N 1
ATOM 612 C CA . PHE E 1 49 ? 230.196 225.709 227.754 1.00 89.60 20 PHE C CA 1
ATOM 613 C C . PHE E 1 49 ? 231.105 226.923 227.754 1.00 89.60 20 PHE C C 1
ATOM 614 O O . PHE E 1 49 ? 230.642 228.017 228.067 1.00 89.60 20 PHE C O 1
ATOM 622 N N . ASN E 1 50 ? 232.374 226.776 227.405 1.00 88.31 21 ASN C N 1
ATOM 623 C CA . ASN E 1 50 ? 233.362 227.783 227.755 1.00 88.31 21 ASN C CA 1
ATOM 624 C C . ASN E 1 50 ? 233.181 229.066 226.959 1.00 88.31 21 ASN C C 1
ATOM 625 O O . ASN E 1 50 ? 232.683 229.064 225.834 1.00 88.31 21 ASN C O 1
ATOM 630 N N . GLN E 1 51 ? 233.570 230.179 227.578 1.00 87.56 22 GLN C N 1
ATOM 631 C CA . GLN E 1 51 ? 233.609 231.492 226.930 1.00 87.56 22 GLN C CA 1
ATOM 632 C C . GLN E 1 51 ? 234.892 232.163 227.405 1.00 87.56 22 GLN C C 1
ATOM 633 O O . GLN E 1 51 ? 234.896 232.893 228.398 1.00 87.56 22 GLN C O 1
ATOM 639 N N . THR E 1 52 ? 235.975 231.919 226.690 1.00 86.10 23 THR C N 1
ATOM 640 C CA . THR E 1 52 ? 237.283 232.387 227.107 1.00 86.10 23 THR C CA 1
ATOM 641 C C . THR E 1 52 ? 237.478 233.818 226.629 1.00 86.10 23 THR C C 1
ATOM 642 O O . THR E 1 52 ? 236.752 234.298 225.758 1.00 86.10 23 THR C O 1
ATOM 646 N N . GLN E 1 53 ? 238.439 234.510 227.228 1.00 89.74 24 GLN C N 1
ATOM 647 C CA . GLN E 1 53 ? 238.844 235.822 226.754 1.00 89.74 24 GLN C CA 1
ATOM 648 C C . GLN E 1 53 ? 240.330 236.005 227.003 1.00 89.74 24 GLN C C 1
ATO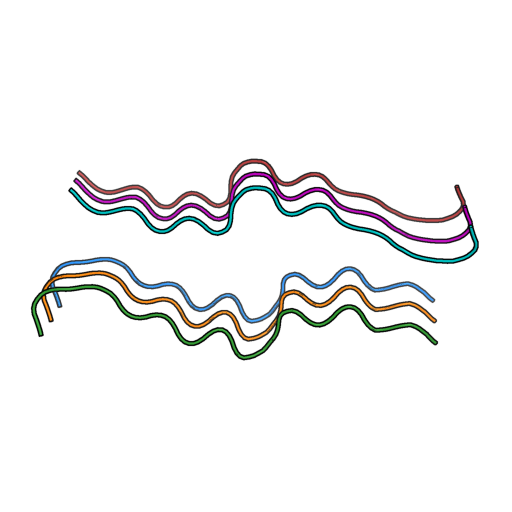M 649 O O . GLN E 1 53 ? 240.862 235.507 227.998 1.00 89.74 24 GLN C O 1
ATOM 655 N N . SER E 1 54 ? 240.992 236.716 226.097 1.00 87.18 25 SER C N 1
ATOM 656 C CA . SER E 1 54 ? 242.425 236.982 226.189 1.00 87.18 25 SER C CA 1
ATOM 657 C C . SER E 1 54 ? 243.229 235.715 226.440 1.00 87.18 25 SER C C 1
ATOM 658 O O . SER E 1 54 ? 243.761 235.520 227.528 1.00 87.18 25 SER C O 1
ATOM 661 N N . MET F 1 39 ? 231.539 248.259 228.344 1.00 100.32 10 MET F N 1
ATOM 662 C CA . MET F 1 39 ? 231.924 246.856 228.344 1.00 100.32 10 MET F CA 1
ATOM 663 C C . MET F 1 39 ? 233.059 246.637 227.357 1.00 100.32 10 MET F C 1
ATOM 664 O O . MET F 1 39 ? 233.125 247.300 226.326 1.00 100.32 10 MET F O 1
ATOM 669 N N . TYR F 1 40 ? 233.959 245.714 227.677 1.00 102.79 11 TYR F N 1
ATOM 670 C CA . TYR F 1 40 ? 235.126 245.430 226.849 1.00 102.79 11 TYR F CA 1
ATOM 671 C C . TYR F 1 40 ? 235.245 243.936 226.565 1.00 102.79 11 TYR F C 1
ATOM 672 O O . TYR F 1 40 ? 236.341 243.395 226.431 1.00 102.79 11 TYR F O 1
ATOM 681 N N . GLY F 1 41 ? 234.111 243.261 226.462 1.00 95.01 12 GLY F N 1
ATOM 682 C CA . GLY F 1 41 ? 234.117 241.814 226.416 1.00 95.01 12 GLY F CA 1
ATOM 683 C C . GLY F 1 41 ? 233.056 241.224 225.521 1.00 95.01 12 GLY F C 1
ATOM 684 O O . GLY F 1 41 ? 232.731 241.774 224.468 1.00 95.01 12 GLY F O 1
ATOM 685 N N . GLN F 1 42 ? 232.514 240.090 225.950 1.00 87.09 13 GLN F N 1
ATOM 686 C CA . GLN F 1 42 ? 231.656 239.253 225.123 1.00 87.09 13 GLN F CA 1
ATOM 687 C C . GLN F 1 42 ? 230.611 238.584 226.002 1.00 87.09 13 GLN F C 1
ATOM 688 O O . GLN F 1 42 ? 230.949 238.019 227.045 1.00 87.09 13 GLN F O 1
ATOM 694 N N . ALA F 1 43 ? 229.349 238.626 225.587 1.00 84.74 14 ALA F N 1
ATOM 695 C CA . ALA F 1 43 ? 228.266 238.178 226.459 1.00 84.74 14 ALA F CA 1
ATOM 696 C C . ALA F 1 43 ? 227.196 237.470 225.644 1.00 84.74 14 ALA F C 1
ATOM 697 O O . ALA F 1 43 ? 226.455 238.126 224.910 1.00 84.74 14 ALA F O 1
ATOM 699 N N . TRP F 1 44 ? 227.074 236.153 225.789 1.00 86.30 15 TRP F N 1
ATOM 700 C CA . TRP F 1 44 ? 225.916 235.538 225.167 1.00 86.30 15 TRP F CA 1
ATOM 701 C C . TRP F 1 44 ? 224.753 235.434 226.141 1.00 86.30 15 TRP F C 1
ATOM 702 O O . TRP F 1 44 ? 224.871 235.717 227.330 1.00 86.30 15 TRP F O 1
ATOM 713 N N . ASN F 1 45 ? 223.605 235.017 225.613 1.00 88.61 16 ASN F N 1
ATOM 714 C CA . ASN F 1 45 ? 222.414 234.714 226.406 1.00 88.61 16 ASN F CA 1
ATOM 715 C C . ASN F 1 45 ? 221.753 233.517 225.729 1.00 88.61 16 ASN F C 1
ATOM 716 O O . ASN F 1 45 ? 220.900 233.683 224.855 1.00 88.61 16 ASN F O 1
ATOM 721 N N . GLN F 1 46 ? 222.132 232.316 226.144 1.00 85.66 17 GLN F N 1
ATOM 722 C CA . GLN F 1 46 ? 221.606 231.101 225.536 1.00 85.66 17 GLN F CA 1
ATOM 723 C C . GLN F 1 46 ? 220.304 230.729 226.233 1.00 85.66 17 GLN F C 1
ATOM 724 O O . GLN F 1 46 ? 220.318 230.234 227.362 1.00 85.66 17 GLN F O 1
ATOM 730 N N . GLN F 1 47 ? 219.178 230.968 225.569 1.00 86.26 18 GLN F N 1
ATOM 731 C CA . GLN F 1 47 ? 217.870 230.709 226.153 1.00 86.26 18 GLN F CA 1
ATOM 732 C C . GLN F 1 47 ? 217.403 229.276 225.950 1.00 86.26 18 GLN F C 1
ATOM 733 O O . GLN F 1 47 ? 216.374 228.886 226.505 1.00 86.26 18 GLN F O 1
ATOM 739 N N . GLY F 1 48 ? 218.132 228.482 225.180 1.00 87.05 19 GLY F N 1
ATOM 740 C CA . GLY F 1 48 ? 217.592 227.219 224.722 1.00 87.05 19 GLY F CA 1
ATOM 741 C C . GLY F 1 48 ? 218.123 225.993 225.425 1.00 87.05 19 GLY F C 1
ATOM 742 O O . GLY F 1 48 ? 217.635 225.624 226.496 1.00 87.05 19 GLY F O 1
ATOM 743 N N . PHE F 1 49 ? 219.093 225.331 224.795 1.00 89.37 20 PHE F N 1
ATOM 744 C CA . PHE F 1 49 ? 219.762 224.132 225.281 1.00 89.37 20 PHE F CA 1
ATOM 745 C C . PHE F 1 49 ? 218.865 222.909 225.283 1.00 89.37 20 PHE F C 1
ATOM 746 O O . PHE F 1 49 ? 219.342 221.818 225.582 1.00 89.37 20 PHE F O 1
ATOM 754 N N . ASN F 1 50 ? 217.590 223.047 224.950 1.00 89.17 21 ASN F N 1
ATOM 755 C CA . ASN F 1 50 ? 216.616 222.028 225.305 1.00 89.17 21 ASN F CA 1
ATOM 756 C C . ASN F 1 50 ? 216.800 220.752 224.496 1.00 89.17 21 ASN F C 1
ATOM 757 O O . ASN F 1 50 ? 217.284 220.768 223.365 1.00 89.17 21 ASN F O 1
ATOM 762 N N . GLN F 1 51 ? 216.429 219.631 225.112 1.00 88.35 22 GLN F N 1
ATOM 763 C CA . GLN F 1 51 ? 216.395 218.323 224.454 1.00 88.35 22 GLN F CA 1
ATOM 764 C C . GLN F 1 51 ? 215.124 217.636 224.939 1.00 88.35 22 GLN F C 1
ATOM 765 O O . GLN F 1 51 ? 215.139 216.899 225.926 1.00 88.35 22 GLN F O 1
ATOM 771 N N . THR F 1 52 ? 214.030 217.875 224.239 1.00 88.59 23 THR F N 1
ATOM 772 C CA . THR F 1 52 ? 212.732 217.391 224.669 1.00 88.59 23 THR F CA 1
ATOM 773 C C . THR F 1 52 ? 212.545 215.962 224.182 1.00 88.59 23 THR F C 1
ATOM 774 O O . THR F 1 52 ? 213.265 215.496 223.298 1.00 88.59 23 THR F O 1
ATOM 778 N N . GLN F 1 53 ? 211.598 215.256 224.787 1.00 91.81 24 GLN F N 1
ATOM 779 C CA . GLN F 1 53 ? 211.200 213.944 224.309 1.00 91.81 24 GLN F CA 1
ATOM 780 C C . GLN F 1 53 ? 209.718 213.745 224.574 1.00 91.81 24 GLN F C 1
ATOM 781 O O . GLN F 1 53 ? 209.195 214.229 225.579 1.00 91.81 24 GLN F O 1
ATOM 787 N N . SER F 1 54 ? 209.053 213.034 223.671 1.00 91.22 25 SER F N 1
ATOM 788 C CA . SER F 1 54 ? 207.624 212.753 223.778 1.00 91.22 25 SER F CA 1
ATOM 789 C C . SER F 1 54 ? 206.811 214.011 224.049 1.00 91.22 25 SER F C 1
ATOM 790 O O . SER F 1 54 ? 206.290 214.192 225.144 1.00 91.22 25 SER F O 1
#